Protein AF-A0A1N6Y3E8-F1 (afdb_monomer)

Foldseek 3Di:
DLVVCLVPVCVLVVDVVQPPDPVLVVQLVVLLVVLVVLPFDPVCSVVLSVVVSCLCSVLSNVVNVVVVVCVVVVHDPLRSQLVCLVVQCPDDCVVRVPSNVCSVVSNPDDSVVVSVVVVVVSSVVRNVSVVVD

Nearest PDB structures (foldseek):
  2hxo-assembly1_B  TM=9.004E-01  e=5.671E-08  Streptomyces coelicolor A3(2)
  2hxo-assembly1_A  TM=8.946E-01  e=8.905E-07  Streptomyces coelicolor A3(2)
  2opt-assembly1_A  TM=7.444E-01  e=3.056E-02  Streptomyces coelicolor
  5ojy-assembly1_A-2  TM=8.008E-01  e=7.018E-02  Streptomyces alboniger
  6rxb-assembly2_C  TM=7.288E-01  e=5.517E+00  Acinetobacter baumannii AYE

Structure (mmCIF, N/CA/C/O backbone):
data_AF-A0A1N6Y3E8-F1
#
_entry.id   AF-A0A1N6Y3E8-F1
#
loop_
_atom_site.group_PDB
_atom_site.id
_atom_site.type_symbol
_atom_site.label_atom_id
_atom_site.label_alt_id
_atom_site.label_comp_id
_atom_site.label_asym_id
_atom_site.label_entity_id
_atom_site.label_seq_id
_atom_site.pdbx_PDB_ins_code
_atom_site.Cartn_x
_atom_site.Cartn_y
_atom_site.Cartn_z
_atom_site.occupancy
_atom_site.B_iso_or_equiv
_atom_site.auth_seq_id
_atom_site.auth_comp_id
_atom_site.auth_asym_id
_atom_site.auth_atom_id
_atom_site.pdbx_PDB_model_num
ATOM 1 N N . MET A 1 1 ? -10.977 -1.858 -7.555 1.00 87.69 1 MET A N 1
ATOM 2 C CA . MET A 1 1 ? -10.161 -0.621 -7.538 1.00 87.69 1 MET A CA 1
ATOM 3 C C . MET A 1 1 ? -8.769 -0.889 -8.065 1.00 87.69 1 MET A C 1
ATOM 5 O O . MET A 1 1 ? -8.434 -0.261 -9.053 1.00 87.69 1 MET A O 1
ATOM 9 N N . PHE A 1 2 ? -8.033 -1.850 -7.497 1.00 90.75 2 PHE A N 1
ATOM 10 C CA . PHE A 1 2 ? -6.747 -2.313 -8.033 1.00 90.75 2 PHE A CA 1
ATOM 11 C C . PHE A 1 2 ? -6.806 -2.618 -9.541 1.00 90.75 2 PHE A C 1
ATOM 13 O O . PHE A 1 2 ? -6.242 -1.879 -10.336 1.00 90.75 2 PHE 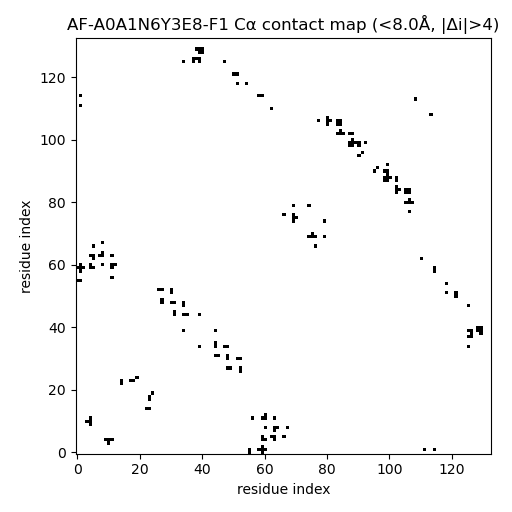A O 1
ATOM 20 N N . GLU A 1 3 ? -7.637 -3.584 -9.945 1.00 91.31 3 GLU A N 1
ATOM 21 C CA . GLU A 1 3 ? -7.842 -3.956 -11.360 1.00 91.31 3 GLU A CA 1
ATOM 22 C C . GLU A 1 3 ? -8.355 -2.787 -12.225 1.00 91.31 3 GLU A C 1
ATOM 24 O O . GLU A 1 3 ? -8.014 -2.659 -13.394 1.00 91.31 3 GLU A O 1
ATOM 29 N N . ALA A 1 4 ? -9.161 -1.890 -11.647 1.00 91.94 4 ALA A N 1
ATOM 30 C CA . ALA A 1 4 ? -9.698 -0.742 -12.375 1.00 91.94 4 ALA A CA 1
ATOM 31 C C . ALA A 1 4 ? -8.619 0.307 -12.684 1.00 91.94 4 ALA A C 1
ATOM 33 O O . ALA A 1 4 ? -8.658 0.901 -13.758 1.00 91.94 4 ALA A O 1
ATOM 34 N N . MET A 1 5 ? -7.685 0.539 -11.753 1.00 90.44 5 MET A N 1
ATOM 35 C CA . MET A 1 5 ? -6.539 1.426 -11.966 1.00 90.44 5 MET A CA 1
ATOM 36 C C . MET A 1 5 ? -5.490 0.787 -12.872 1.00 90.44 5 MET A C 1
ATOM 38 O O . MET A 1 5 ? -4.874 1.502 -13.649 1.00 90.44 5 MET A O 1
ATOM 42 N N . ASP A 1 6 ? -5.327 -0.533 -12.809 1.00 88.19 6 ASP A N 1
ATOM 43 C CA . ASP A 1 6 ? -4.453 -1.274 -13.719 1.00 88.19 6 ASP A CA 1
ATOM 44 C C . ASP A 1 6 ? -4.937 -1.156 -15.176 1.00 88.19 6 ASP A C 1
ATOM 46 O O . ASP A 1 6 ? -4.191 -0.746 -16.060 1.00 88.19 6 ASP A O 1
ATOM 50 N N . ALA A 1 7 ? -6.239 -1.368 -15.409 1.00 90.12 7 ALA A N 1
ATOM 51 C CA . ALA A 1 7 ? -6.856 -1.191 -16.725 1.00 90.12 7 ALA A CA 1
ATOM 52 C C . ALA A 1 7 ? -6.929 0.280 -17.186 1.00 90.12 7 ALA A C 1
ATOM 54 O O . ALA A 1 7 ? -6.991 0.555 -18.384 1.00 90.12 7 ALA A O 1
ATOM 55 N N . HIS A 1 8 ? -6.943 1.236 -16.251 1.00 91.00 8 HIS A N 1
ATOM 56 C CA . HIS A 1 8 ? -7.048 2.670 -16.540 1.00 91.00 8 HIS A CA 1
ATOM 57 C C . HIS A 1 8 ? -6.011 3.463 -15.730 1.00 91.00 8 HIS A C 1
ATOM 59 O O . HIS A 1 8 ? -6.374 4.109 -14.740 1.00 91.00 8 HIS A O 1
ATOM 65 N N . PRO A 1 9 ? -4.730 3.487 -16.147 1.00 84.62 9 PRO A N 1
ATOM 66 C CA . PRO A 1 9 ? -3.645 4.056 -15.338 1.00 84.62 9 PRO A CA 1
ATOM 67 C C . PRO A 1 9 ? -3.819 5.535 -14.963 1.00 84.62 9 PRO A C 1
ATOM 69 O O . PRO A 1 9 ? -3.325 6.001 -13.934 1.00 84.62 9 PRO A O 1
ATOM 72 N N . TRP A 1 10 ? -4.590 6.291 -15.751 1.00 87.62 10 TRP A N 1
ATOM 73 C CA . TRP A 1 10 ? -4.927 7.686 -15.460 1.00 87.62 10 TRP A CA 1
ATOM 74 C C . TRP A 1 10 ? -5.825 7.853 -14.222 1.00 87.62 10 TRP A C 1
ATOM 76 O O . TRP A 1 10 ? -5.826 8.935 -13.626 1.00 87.62 10 TRP A O 1
ATOM 86 N N . LEU A 1 11 ? -6.556 6.814 -13.803 1.00 88.69 11 LEU A N 1
ATOM 87 C CA . LEU A 1 11 ? -7.544 6.868 -12.723 1.00 88.69 11 LEU A CA 1
ATOM 88 C C . LEU A 1 11 ? -6.925 7.284 -11.382 1.00 88.69 11 LEU A C 1
ATOM 90 O O . LEU A 1 11 ? -7.499 8.120 -10.685 1.00 88.69 11 LEU A O 1
ATOM 94 N N . GLY A 1 12 ? -5.735 6.774 -11.045 1.00 83.00 12 GLY A N 1
ATOM 95 C CA . GLY A 1 12 ? -5.027 7.157 -9.817 1.00 83.00 12 GLY A CA 1
ATOM 96 C C . GLY A 1 12 ? -4.716 8.657 -9.784 1.00 83.00 12 GLY A C 1
ATOM 97 O O . GLY A 1 12 ? -5.084 9.361 -8.846 1.00 83.00 12 GLY A O 1
ATOM 98 N N . SER A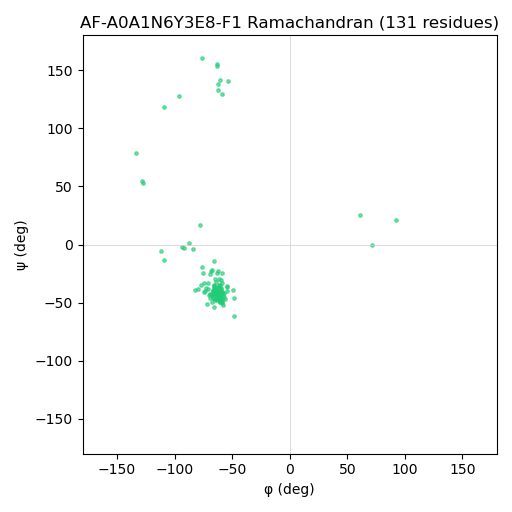 1 13 ? -4.132 9.180 -10.866 1.00 82.38 13 SER A N 1
ATOM 99 C CA . SER A 1 13 ? -3.830 10.613 -10.999 1.00 82.38 13 SER A CA 1
ATOM 100 C C . SER A 1 13 ? -5.082 11.501 -11.009 1.00 82.38 13 SER A C 1
ATOM 102 O O . SER A 1 13 ? -5.034 12.650 -10.567 1.00 82.38 13 SER A O 1
ATOM 104 N N . ALA A 1 14 ? -6.199 11.000 -11.542 1.00 85.94 14 ALA A N 1
ATOM 105 C CA . ALA A 1 14 ? -7.462 11.725 -11.587 1.00 85.94 14 ALA A CA 1
ATOM 106 C C . ALA A 1 14 ? -8.063 11.860 -10.182 1.00 85.94 14 ALA A C 1
ATOM 108 O O . ALA A 1 14 ? -8.478 12.951 -9.799 1.00 85.94 14 ALA A O 1
ATOM 109 N N . LEU A 1 15 ? -8.036 10.783 -9.390 1.00 85.94 15 LEU A N 1
ATOM 110 C CA . LEU A 1 15 ? -8.514 10.793 -8.007 1.00 85.94 15 LEU A CA 1
ATOM 111 C C . LEU A 1 15 ? -7.653 11.692 -7.109 1.00 85.94 15 LEU A C 1
ATOM 113 O O . LEU A 1 15 ? -8.201 12.492 -6.351 1.00 85.94 15 LEU A O 1
ATOM 117 N N . SER A 1 16 ? -6.322 11.641 -7.244 1.00 80.81 16 SER A N 1
ATOM 118 C CA . SER A 1 16 ? -5.408 12.491 -6.463 1.00 80.81 16 SER A CA 1
ATOM 119 C C . SER A 1 16 ? -5.551 13.985 -6.770 1.00 80.81 16 SER A C 1
ATOM 121 O O . SER A 1 16 ? -5.329 14.815 -5.893 1.00 80.81 16 SER A O 1
ATOM 123 N N . ARG A 1 17 ? -5.943 14.348 -7.999 1.00 82.81 17 ARG A N 1
ATOM 124 C CA . ARG A 1 17 ? -6.176 15.746 -8.412 1.00 82.81 17 ARG A CA 1
ATOM 125 C C . ARG A 1 17 ? -7.569 16.274 -8.058 1.00 82.81 17 ARG A C 1
ATOM 127 O O . ARG A 1 17 ? -7.840 17.449 -8.286 1.00 82.81 17 ARG A O 1
ATOM 134 N N . ALA A 1 18 ? -8.437 15.436 -7.497 1.00 81.06 18 ALA A N 1
ATOM 135 C CA . ALA A 1 18 ? -9.808 15.785 -7.139 1.00 81.06 18 ALA A CA 1
ATOM 136 C C . ALA A 1 18 ? -10.131 15.415 -5.672 1.00 81.06 18 ALA A C 1
ATOM 138 O O . ALA A 1 18 ? -11.098 14.687 -5.414 1.00 81.06 18 ALA A O 1
ATOM 139 N N . PRO A 1 19 ? -9.340 15.886 -4.683 1.00 74.06 19 PRO A N 1
ATOM 140 C CA . PRO A 1 19 ? -9.584 15.566 -3.280 1.00 74.06 19 PRO A CA 1
ATOM 141 C C . PRO A 1 19 ? -10.947 16.109 -2.830 1.00 74.06 19 PRO A C 1
ATOM 143 O O . PRO A 1 19 ? -11.345 17.214 -3.193 1.00 74.06 19 PRO A O 1
ATOM 146 N N . GLY A 1 20 ? -11.687 15.308 -2.060 1.00 74.19 20 GLY A N 1
ATOM 147 C CA . GLY A 1 20 ? -13.012 15.682 -1.547 1.00 74.19 20 GLY A CA 1
ATOM 148 C C . GLY A 1 20 ? -14.132 15.733 -2.595 1.00 74.19 20 GLY A C 1
ATOM 149 O O . GLY A 1 20 ? -15.278 15.996 -2.242 1.00 74.19 20 GLY A O 1
ATOM 150 N N . GLN A 1 21 ? -13.841 15.447 -3.867 1.00 88.25 21 GLN A N 1
ATOM 151 C CA . GLN A 1 21 ? -14.864 15.368 -4.907 1.00 88.25 21 GLN A CA 1
ATOM 152 C C . GLN A 1 21 ? -15.657 14.060 -4.820 1.00 88.25 21 GLN A C 1
ATOM 154 O O . GLN A 1 21 ? -15.206 13.059 -4.254 1.00 88.25 21 GLN A O 1
ATOM 159 N N . LEU A 1 22 ? -16.847 14.060 -5.430 1.00 89.94 22 LEU A N 1
ATOM 160 C CA . LEU A 1 22 ? -17.813 12.960 -5.343 1.00 89.94 22 LEU A CA 1
ATOM 161 C C . LEU A 1 22 ? -17.241 11.557 -5.616 1.00 89.94 22 LEU A C 1
ATOM 163 O O . LEU A 1 22 ? -17.653 10.640 -4.906 1.00 89.94 22 LEU A O 1
ATOM 167 N N . PRO A 1 23 ? -16.321 11.325 -6.576 1.00 88.50 23 PRO A N 1
ATOM 168 C CA . PRO A 1 23 ? -15.735 9.997 -6.766 1.00 88.50 23 PRO A CA 1
ATOM 169 C C . PRO A 1 23 ? -15.011 9.484 -5.514 1.00 88.50 23 PRO A C 1
ATOM 171 O O . PRO A 1 23 ? -15.294 8.382 -5.046 1.00 88.50 23 PRO A O 1
ATOM 174 N N . THR A 1 24 ? -14.144 10.305 -4.922 1.00 88.19 24 THR A N 1
ATOM 175 C CA . THR A 1 24 ? -13.389 9.961 -3.709 1.00 88.19 24 THR A CA 1
ATOM 176 C C . THR A 1 24 ? -14.317 9.818 -2.504 1.00 88.19 24 THR A C 1
ATOM 178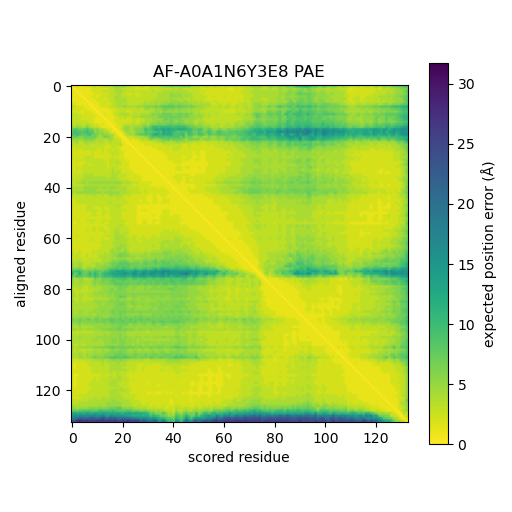 O O . THR A 1 24 ? -14.187 8.861 -1.743 1.00 88.19 24 THR A O 1
ATOM 181 N N . VAL A 1 25 ? -15.317 10.697 -2.374 1.00 91.19 25 VAL A N 1
ATOM 182 C CA . VAL A 1 25 ? -16.332 10.612 -1.308 1.00 91.19 25 VAL A CA 1
ATOM 183 C C . VAL A 1 25 ? -17.150 9.322 -1.413 1.00 91.19 25 VAL A C 1
ATOM 185 O O . VAL A 1 25 ? -17.398 8.671 -0.405 1.00 91.19 25 VAL A O 1
ATOM 188 N N . ARG A 1 26 ? -17.526 8.886 -2.622 1.00 93.12 26 ARG A N 1
ATOM 189 C CA . ARG A 1 26 ? -18.257 7.622 -2.831 1.00 93.12 26 ARG A CA 1
ATOM 190 C C . ARG A 1 26 ? -17.427 6.393 -2.464 1.00 93.12 26 ARG A C 1
ATOM 192 O O . ARG A 1 26 ? -17.991 5.411 -1.983 1.00 93.12 26 ARG A O 1
ATOM 199 N N . ILE A 1 27 ? -16.115 6.427 -2.702 1.00 92.81 27 ILE A N 1
ATOM 200 C CA . ILE A 1 27 ? -15.208 5.355 -2.271 1.00 92.81 27 ILE A CA 1
ATOM 201 C C . ILE A 1 27 ? -15.124 5.349 -0.743 1.00 92.81 27 ILE A C 1
ATOM 203 O O . ILE A 1 27 ? -15.334 4.301 -0.136 1.00 92.81 27 ILE A O 1
ATOM 207 N N . LEU A 1 28 ? -14.893 6.514 -0.129 1.00 94.38 28 LEU A N 1
ATOM 208 C CA . LEU A 1 28 ? -14.832 6.665 1.324 1.00 94.38 28 LEU A CA 1
ATOM 209 C C . LEU A 1 28 ? -16.114 6.168 2.006 1.00 94.38 28 LEU A C 1
ATOM 211 O O . LEU A 1 28 ? -16.025 5.386 2.943 1.00 94.38 28 LEU A O 1
ATOM 215 N N . GLU A 1 29 ? -17.290 6.550 1.505 1.00 96.12 29 GLU A N 1
ATOM 216 C CA . GLU A 1 29 ? -18.592 6.114 2.029 1.00 96.12 29 GLU A CA 1
ATOM 217 C C . GLU A 1 29 ? -18.728 4.585 2.017 1.00 96.12 29 GLU A C 1
ATOM 219 O O . GLU A 1 29 ? -19.136 3.974 3.003 1.00 96.12 29 GLU A O 1
ATOM 224 N N . ARG A 1 30 ? -18.346 3.934 0.909 1.00 96.50 30 ARG A N 1
ATOM 225 C CA . ARG A 1 30 ? -18.395 2.468 0.817 1.00 96.50 30 ARG A CA 1
ATOM 226 C C . ARG A 1 30 ? -17.447 1.802 1.808 1.00 96.50 30 ARG A C 1
ATOM 228 O O . ARG A 1 30 ? -17.841 0.813 2.417 1.00 96.50 30 ARG A O 1
ATOM 235 N N . LEU A 1 31 ? -16.234 2.332 1.970 1.00 96.44 31 LEU A N 1
ATOM 236 C CA . LEU A 1 31 ? -15.264 1.823 2.942 1.00 96.44 31 LEU A CA 1
ATOM 237 C C . LEU A 1 31 ? -15.760 2.030 4.378 1.00 96.44 31 LEU A C 1
ATOM 239 O O . LEU A 1 31 ? -15.740 1.091 5.166 1.00 96.44 31 LEU A O 1
ATOM 243 N N . GLY A 1 32 ? -16.273 3.220 4.694 1.00 97.12 32 GLY A N 1
ATOM 244 C CA . GLY A 1 32 ? -16.819 3.564 6.006 1.00 97.12 32 GLY A CA 1
ATOM 245 C C . GLY A 1 32 ? -17.941 2.625 6.439 1.00 97.12 32 GLY A C 1
ATOM 246 O O . GLY A 1 32 ? -17.923 2.140 7.564 1.00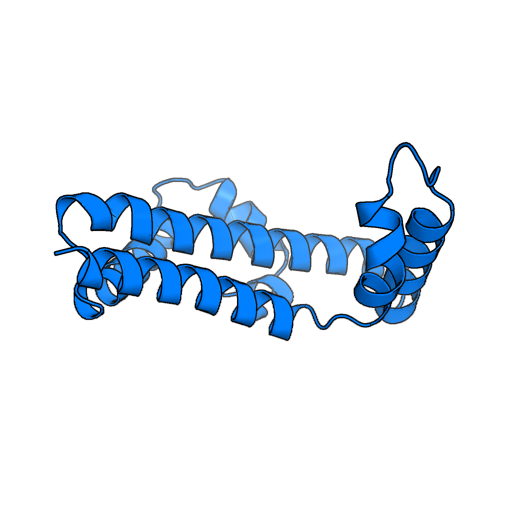 97.12 32 GLY A O 1
ATOM 247 N N . ARG A 1 33 ? -18.851 2.260 5.527 1.00 97.56 33 ARG A N 1
ATOM 248 C CA . ARG A 1 33 ? -19.898 1.261 5.812 1.00 97.56 33 ARG A CA 1
ATO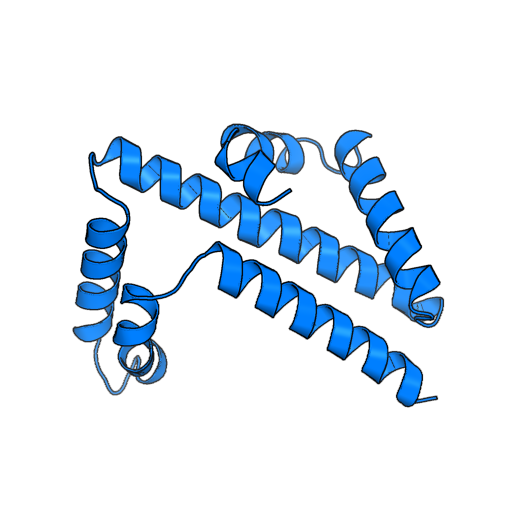M 249 C C . ARG A 1 33 ? -19.345 -0.120 6.157 1.00 97.56 33 ARG A C 1
ATOM 251 O O . ARG A 1 33 ? -19.941 -0.812 6.971 1.00 97.56 33 ARG A O 1
ATOM 258 N N . GLN A 1 34 ? -18.232 -0.535 5.550 1.00 96.88 34 GLN A N 1
ATOM 259 C CA . GLN A 1 34 ? -17.594 -1.808 5.906 1.00 96.88 34 GLN A CA 1
ATOM 260 C C . GLN A 1 34 ? -16.893 -1.719 7.262 1.00 96.88 34 GLN A C 1
ATOM 262 O O . GLN A 1 34 ? -16.991 -2.642 8.060 1.00 96.88 34 GLN A O 1
ATOM 267 N N . VAL A 1 35 ? -16.229 -0.598 7.548 1.00 97.00 35 VAL A N 1
ATOM 268 C CA . VAL A 1 35 ? -15.618 -0.329 8.860 1.00 97.00 35 VAL A CA 1
ATOM 269 C C . VAL A 1 35 ? -16.673 -0.353 9.973 1.00 97.00 35 VAL A C 1
ATOM 271 O O . VAL A 1 35 ? -16.440 -0.941 11.029 1.00 97.00 35 VAL A O 1
ATOM 274 N N . ASP A 1 36 ? -17.842 0.238 9.721 1.00 95.44 36 ASP A N 1
ATOM 275 C CA . ASP A 1 36 ? -18.987 0.212 10.632 1.00 95.44 36 ASP A CA 1
ATOM 276 C C . ASP A 1 36 ? -19.539 -1.211 10.808 1.00 95.44 36 ASP A C 1
ATOM 278 O O . ASP A 1 36 ? -19.657 -1.690 11.933 1.00 95.44 36 ASP A O 1
ATOM 282 N N . ALA A 1 37 ? -19.757 -1.940 9.706 1.00 95.25 37 ALA A N 1
ATOM 283 C CA . ALA A 1 37 ? -20.221 -3.330 9.730 1.00 95.25 37 ALA A CA 1
ATOM 284 C C . ALA A 1 37 ? -19.249 -4.289 10.434 1.00 95.25 37 ALA A C 1
ATOM 286 O O . ALA A 1 37 ? -19.677 -5.280 11.023 1.00 95.25 37 ALA A O 1
ATOM 287 N N . LEU A 1 38 ? -17.946 -3.995 10.398 1.00 94.25 38 LEU A N 1
ATOM 288 C CA . LEU A 1 38 ? -16.951 -4.741 11.158 1.00 94.25 38 LEU A CA 1
ATOM 289 C C . LEU A 1 38 ? -17.107 -4.510 12.665 1.00 94.25 38 LEU A C 1
ATOM 291 O O . LEU A 1 38 ? -16.689 -5.373 13.422 1.00 94.25 38 LEU A O 1
ATOM 295 N N . GLY A 1 39 ? -17.715 -3.409 13.117 1.00 94.56 39 GLY A N 1
ATOM 296 C CA . GLY A 1 39 ? -17.925 -3.099 14.535 1.00 94.56 39 GLY A CA 1
ATOM 297 C C . GLY A 1 39 ? -16.812 -2.254 15.160 1.00 94.56 39 GLY A C 1
ATOM 298 O O . GLY A 1 39 ? -16.639 -2.264 16.384 1.00 94.56 39 GLY A O 1
ATOM 299 N N . VAL A 1 40 ? -16.029 -1.542 14.342 1.00 96.00 40 VAL A N 1
ATOM 300 C CA . VAL A 1 40 ? -14.974 -0.630 14.813 1.00 96.00 40 VAL A CA 1
ATOM 301 C C . VAL A 1 40 ? -15.590 0.506 15.652 1.00 96.00 40 VAL A C 1
ATOM 303 O O . VAL A 1 40 ? -16.569 1.110 15.207 1.00 96.00 40 VAL A O 1
ATOM 306 N N . PRO A 1 41 ? -15.035 0.831 16.842 1.00 94.56 41 PRO A N 1
ATOM 307 C CA . PRO A 1 41 ? -15.523 1.926 17.685 1.00 94.56 41 PRO A CA 1
ATOM 308 C C . PRO A 1 41 ? -15.622 3.266 16.945 1.00 94.56 41 PRO A C 1
ATOM 310 O O . PRO A 1 41 ? -14.737 3.603 16.157 1.00 94.56 41 PRO A O 1
ATOM 313 N N . GLN A 1 42 ? -16.677 4.040 17.220 1.00 94.50 42 GLN A N 1
ATOM 314 C CA . GLN A 1 42 ? -17.003 5.281 16.502 1.00 94.50 42 GLN A CA 1
ATOM 315 C C . GLN A 1 42 ? -15.843 6.291 16.479 1.00 94.50 42 GLN A C 1
ATOM 317 O O . GLN A 1 42 ? -15.560 6.887 15.442 1.00 94.50 42 GLN A O 1
ATOM 322 N N . ASP A 1 43 ? -15.117 6.435 17.590 1.00 95.06 43 ASP A N 1
ATOM 323 C CA . ASP A 1 43 ? -13.943 7.310 17.722 1.00 95.06 43 ASP A CA 1
ATOM 324 C C . ASP A 1 43 ? -12.746 6.864 16.857 1.00 95.06 43 ASP A C 1
ATOM 326 O O . 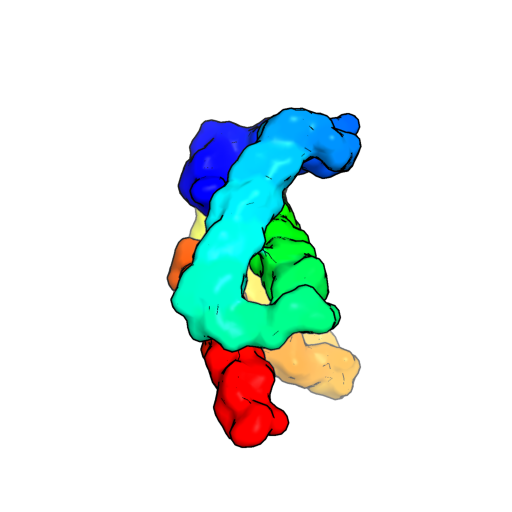ASP A 1 43 ? -11.810 7.633 16.634 1.00 95.06 43 ASP A O 1
ATOM 330 N N . ARG A 1 44 ? -12.772 5.631 16.334 1.00 95.69 44 ARG A N 1
ATOM 331 C CA . ARG A 1 44 ? -11.727 5.034 15.485 1.00 95.69 44 ARG A CA 1
ATOM 332 C C . ARG A 1 44 ? -12.139 4.862 14.025 1.00 95.69 44 ARG A C 1
ATOM 334 O O . ARG A 1 44 ? -11.259 4.655 13.187 1.00 95.69 44 ARG A O 1
ATOM 341 N N . GLN A 1 45 ? -13.425 4.985 13.695 1.00 95.88 45 GLN A N 1
ATOM 342 C CA . GLN A 1 45 ? -13.939 4.730 12.343 1.00 95.88 45 GLN A CA 1
ATOM 343 C C . GLN A 1 45 ? -13.287 5.620 11.279 1.00 95.88 45 GLN A C 1
ATOM 345 O O . GLN A 1 45 ? -12.913 5.127 10.217 1.00 95.88 45 GLN A O 1
ATOM 350 N N . TRP A 1 46 ? -13.080 6.909 11.576 1.00 95.38 46 TRP A N 1
ATOM 351 C CA . TRP A 1 46 ? -12.414 7.838 10.655 1.00 95.38 46 TRP A CA 1
ATOM 352 C C . TRP A 1 46 ? -11.002 7.373 10.286 1.00 95.38 46 TRP A C 1
ATOM 354 O O . TRP A 1 46 ? -10.655 7.266 9.111 1.00 95.38 46 TRP A O 1
ATOM 364 N N . MET A 1 47 ? -10.195 7.048 11.298 1.00 96.19 47 MET A N 1
ATOM 365 C CA . MET A 1 47 ? -8.827 6.572 11.107 1.00 96.19 47 MET A CA 1
ATOM 366 C C . MET A 1 47 ? -8.803 5.264 10.305 1.00 96.19 47 MET A C 1
ATOM 368 O O . MET A 1 47 ? -8.034 5.154 9.352 1.00 96.19 47 MET A O 1
ATOM 372 N N . ALA A 1 48 ? -9.688 4.319 10.629 1.00 96.69 48 ALA A N 1
ATOM 373 C CA . ALA A 1 48 ? -9.789 3.038 9.938 1.00 96.69 48 ALA A CA 1
ATOM 374 C C . ALA A 1 48 ? -10.191 3.201 8.458 1.00 96.69 48 ALA A C 1
ATOM 376 O O . ALA A 1 48 ? -9.549 2.635 7.569 1.00 96.69 48 ALA A O 1
ATOM 377 N N . ALA A 1 49 ? -11.205 4.021 8.172 1.00 97.06 49 ALA A N 1
ATOM 378 C CA . ALA A 1 49 ? -11.650 4.287 6.806 1.00 97.06 49 ALA A CA 1
ATOM 379 C C . ALA A 1 49 ? -10.566 4.995 5.976 1.00 97.06 49 ALA A C 1
ATOM 381 O O . ALA A 1 49 ? -10.318 4.611 4.831 1.00 97.06 49 ALA A O 1
ATOM 382 N N . CYS A 1 50 ? -9.869 5.979 6.557 1.00 95.06 50 CYS A N 1
ATOM 383 C CA . CYS A 1 50 ? -8.756 6.655 5.890 1.00 95.06 50 CYS A CA 1
ATOM 384 C C . CYS A 1 50 ? -7.566 5.722 5.642 1.00 95.06 50 CYS A C 1
ATOM 386 O O . CYS A 1 50 ? -6.951 5.811 4.581 1.00 95.06 50 CYS A O 1
ATOM 388 N N . ALA A 1 51 ? -7.252 4.812 6.570 1.00 96.81 51 ALA A N 1
ATOM 389 C CA . ALA A 1 51 ? -6.198 3.819 6.373 1.00 96.81 51 ALA A CA 1
ATOM 390 C C . ALA A 1 51 ? -6.485 2.935 5.148 1.00 96.81 51 ALA A C 1
ATOM 392 O O . ALA A 1 51 ? -5.625 2.802 4.277 1.00 96.81 51 ALA A O 1
ATOM 393 N N . LEU A 1 52 ? -7.712 2.411 5.027 1.00 96.19 52 LEU A N 1
ATOM 394 C CA . LEU A 1 52 ? -8.130 1.635 3.853 1.00 96.19 52 LEU A CA 1
ATOM 395 C C . LEU A 1 52 ? -8.099 2.459 2.567 1.00 96.19 52 LEU A C 1
ATOM 397 O O . LEU A 1 52 ? -7.593 1.983 1.552 1.00 96.19 52 LEU A O 1
ATOM 401 N N . LEU A 1 53 ? -8.633 3.685 2.594 1.00 94.31 53 LEU A N 1
ATOM 402 C CA . LEU A 1 53 ? -8.668 4.548 1.415 1.00 94.31 53 LEU A CA 1
ATOM 403 C C . LEU A 1 53 ? -7.253 4.845 0.913 1.00 94.31 53 LEU A C 1
ATOM 405 O O . LEU A 1 53 ? -6.972 4.673 -0.271 1.00 94.31 53 LEU A O 1
ATOM 409 N N . ASN A 1 54 ? -6.357 5.253 1.811 1.00 93.00 54 ASN A N 1
ATOM 410 C CA . ASN A 1 54 ? -4.986 5.606 1.464 1.00 93.00 54 ASN A CA 1
ATOM 411 C C . ASN A 1 54 ? -4.190 4.391 0.987 1.00 93.00 54 ASN A C 1
ATOM 413 O O . ASN A 1 54 ? -3.456 4.504 0.008 1.00 93.00 54 ASN A O 1
ATOM 417 N N . TYR A 1 55 ? -4.371 3.227 1.619 1.00 95.69 55 TYR A N 1
ATOM 418 C CA . TYR A 1 55 ? -3.765 1.982 1.151 1.00 95.69 55 TYR A CA 1
ATOM 419 C C . TYR A 1 55 ? -4.241 1.635 -0.265 1.00 95.69 55 TYR A C 1
ATOM 421 O O . TYR A 1 55 ? -3.432 1.398 -1.161 1.00 95.69 55 TYR A O 1
ATOM 429 N N . LEU A 1 56 ? -5.556 1.685 -0.494 1.00 93.19 56 LEU A N 1
ATOM 430 C CA . LEU A 1 56 ? -6.159 1.373 -1.783 1.00 93.19 56 LEU A CA 1
ATOM 431 C C . LEU A 1 56 ? -5.658 2.307 -2.885 1.00 93.19 56 LEU A C 1
ATOM 433 O O . LEU A 1 56 ? -5.258 1.820 -3.942 1.00 93.19 56 LEU A O 1
ATOM 437 N N . LEU A 1 57 ? -5.669 3.623 -2.654 1.00 90.31 57 LEU A N 1
ATOM 438 C CA . LEU A 1 57 ? -5.208 4.612 -3.631 1.00 90.31 57 LEU A CA 1
ATOM 439 C C . LEU A 1 57 ? -3.695 4.522 -3.861 1.00 90.31 57 LEU A C 1
ATOM 441 O O . LEU A 1 57 ? -3.255 4.568 -5.007 1.00 90.31 57 LEU A O 1
ATOM 445 N N . GLY A 1 58 ? -2.913 4.364 -2.792 1.00 91.00 58 GLY A N 1
ATOM 446 C CA . GLY A 1 58 ? -1.456 4.308 -2.851 1.00 91.00 58 GLY A CA 1
ATOM 447 C C . GLY A 1 58 ? -0.946 3.073 -3.587 1.00 91.00 58 GLY A C 1
ATOM 448 O O . GLY A 1 58 ? -0.204 3.205 -4.556 1.00 91.00 58 GLY A O 1
ATOM 449 N N . VAL A 1 59 ? -1.380 1.876 -3.178 1.00 93.75 59 VAL A N 1
ATOM 450 C CA . VAL A 1 59 ? -0.899 0.620 -3.777 1.00 93.75 59 VAL A CA 1
ATOM 451 C C . VAL A 1 59 ? -1.411 0.457 -5.205 1.00 93.75 59 VAL A C 1
ATOM 453 O O . VAL A 1 59 ? -0.623 0.178 -6.105 1.00 93.75 59 VAL A O 1
ATOM 456 N N . SER A 1 60 ? -2.703 0.709 -5.447 1.00 91.94 60 SER A N 1
ATOM 457 C CA . SER A 1 60 ? -3.262 0.609 -6.805 1.00 91.94 60 SER A CA 1
ATOM 458 C C . SER A 1 60 ? -2.637 1.643 -7.752 1.00 91.94 60 SER A C 1
ATOM 460 O O . SER A 1 60 ? -2.364 1.332 -8.909 1.00 91.94 60 SER A O 1
ATOM 462 N N . GLY A 1 61 ? -2.380 2.862 -7.263 1.00 90.50 61 GLY A N 1
ATOM 463 C CA . GLY A 1 61 ? -1.740 3.922 -8.039 1.00 90.50 61 GLY A CA 1
ATOM 464 C C . GLY A 1 61 ? -0.278 3.618 -8.367 1.00 90.50 61 GLY A C 1
ATOM 465 O O . GLY A 1 61 ? 0.132 3.782 -9.514 1.00 90.50 61 GLY A O 1
ATOM 466 N N . GLN A 1 62 ? 0.496 3.131 -7.391 1.00 89.00 62 GLN A N 1
ATOM 467 C CA . GLN A 1 62 ? 1.889 2.735 -7.608 1.00 89.00 62 GLN A CA 1
ATOM 468 C C . GLN A 1 62 ? 1.996 1.553 -8.579 1.00 89.00 62 GLN A C 1
ATOM 470 O O . GLN A 1 62 ? 2.855 1.577 -9.460 1.00 89.00 62 GLN A O 1
ATOM 475 N N . ASN A 1 63 ? 1.118 0.550 -8.455 1.00 89.75 63 ASN A N 1
ATOM 476 C CA . ASN A 1 63 ? 1.066 -0.584 -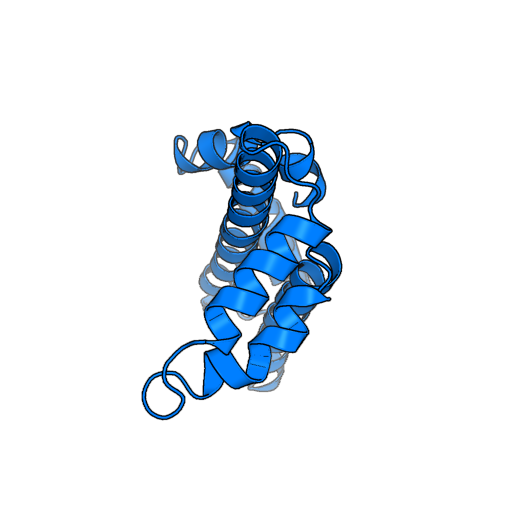9.378 1.00 89.75 63 ASN A CA 1
ATOM 477 C C . ASN A 1 63 ? 0.828 -0.113 -10.820 1.00 89.75 63 ASN A C 1
ATOM 479 O O . ASN A 1 63 ? 1.619 -0.419 -11.710 1.00 89.75 63 ASN A O 1
ATOM 483 N N . ALA A 1 64 ? -0.205 0.708 -11.033 1.00 89.25 64 ALA A N 1
ATOM 484 C CA . ALA A 1 64 ? -0.521 1.234 -12.358 1.00 89.25 64 ALA A CA 1
ATOM 485 C C . ALA A 1 64 ? 0.626 2.083 -12.940 1.00 89.25 64 ALA A C 1
ATOM 487 O O . ALA A 1 64 ? 0.942 1.973 -14.123 1.00 89.25 64 ALA A O 1
ATOM 488 N N . ALA A 1 65 ? 1.297 2.896 -12.115 1.00 87.75 65 ALA A N 1
ATOM 489 C CA . ALA A 1 65 ? 2.460 3.671 -12.547 1.00 87.75 65 ALA A CA 1
ATOM 490 C C . ALA A 1 65 ? 3.645 2.773 -12.946 1.00 87.75 65 ALA A C 1
ATOM 492 O O . ALA A 1 65 ? 4.278 3.011 -13.973 1.00 87.75 65 ALA A O 1
ATOM 493 N N . ASN A 1 66 ? 3.929 1.720 -12.173 1.00 86.50 66 ASN A N 1
ATOM 494 C CA . ASN A 1 66 ? 4.980 0.756 -12.500 1.00 86.50 66 ASN A CA 1
ATOM 495 C C . ASN A 1 66 ? 4.679 0.016 -13.812 1.00 86.50 66 ASN A C 1
ATOM 497 O O . ASN A 1 66 ? 5.587 -0.162 -14.623 1.00 86.50 66 ASN A O 1
ATOM 501 N N . ALA A 1 67 ? 3.419 -0.367 -14.042 1.00 85.06 67 ALA A N 1
ATOM 502 C CA . ALA A 1 67 ? 2.984 -1.004 -15.283 1.00 85.06 67 ALA A CA 1
ATOM 503 C C . ALA A 1 67 ? 3.198 -0.087 -16.500 1.00 85.06 67 ALA A C 1
ATOM 505 O O . ALA A 1 67 ? 3.747 -0.527 -17.511 1.00 85.06 67 ALA A O 1
ATOM 506 N N . VAL A 1 68 ? 2.857 1.203 -16.381 1.00 86.69 68 VAL A N 1
ATOM 507 C CA . VAL A 1 68 ? 3.131 2.208 -17.425 1.00 86.69 68 VAL A CA 1
ATOM 508 C C . VAL A 1 68 ? 4.632 2.341 -17.685 1.00 86.69 68 VAL A C 1
ATOM 510 O O . VAL A 1 68 ? 5.054 2.253 -18.833 1.00 86.69 68 VAL A O 1
ATOM 513 N N . ILE A 1 69 ? 5.456 2.472 -16.639 1.00 85.88 69 ILE A N 1
ATOM 514 C CA . ILE A 1 69 ? 6.919 2.590 -16.777 1.00 85.88 69 ILE A CA 1
ATOM 515 C C . ILE A 1 69 ? 7.527 1.346 -17.442 1.00 85.88 69 ILE A C 1
ATOM 517 O O . ILE A 1 69 ? 8.447 1.466 -18.252 1.00 85.88 69 ILE A O 1
ATOM 521 N N . ALA A 1 70 ? 7.053 0.147 -17.090 1.00 84.56 70 ALA A N 1
ATOM 522 C CA . ALA A 1 70 ? 7.508 -1.094 -17.709 1.00 84.56 70 ALA A CA 1
ATOM 523 C C . ALA A 1 70 ? 7.152 -1.119 -19.203 1.00 84.56 70 ALA A C 1
ATOM 525 O O . ALA A 1 70 ? 8.025 -1.378 -20.034 1.00 84.56 70 ALA A O 1
ATOM 526 N N . HIS A 1 71 ? 5.914 -0.751 -19.544 1.00 83.88 71 HIS A N 1
ATOM 527 C CA . HIS A 1 71 ? 5.445 -0.669 -20.924 1.00 83.88 71 HIS A CA 1
ATOM 528 C C . HIS A 1 71 ? 6.226 0.360 -21.758 1.00 83.88 71 HIS A C 1
ATOM 530 O O . HIS A 1 71 ? 6.689 0.033 -22.847 1.00 83.88 71 HIS A O 1
ATOM 536 N N . GLU A 1 72 ? 6.448 1.572 -21.239 1.00 86.38 72 GLU A N 1
ATOM 537 C CA . GLU A 1 72 ? 7.230 2.629 -21.908 1.00 86.38 72 GLU A CA 1
ATOM 538 C C . GLU A 1 72 ? 8.675 2.204 -22.199 1.00 86.38 72 GLU A C 1
ATOM 540 O O . GLU A 1 72 ? 9.275 2.634 -23.183 1.00 86.38 72 GLU A O 1
ATOM 545 N N . LYS A 1 73 ? 9.239 1.335 -21.355 1.00 83.00 73 LYS A N 1
ATOM 546 C CA . LYS A 1 73 ? 10.577 0.763 -21.541 1.00 83.00 73 LYS A CA 1
ATOM 547 C C . LYS A 1 73 ? 10.580 -0.508 -22.395 1.00 83.00 73 LYS A C 1
ATOM 549 O O . LYS A 1 73 ? 11.643 -1.099 -22.572 1.00 83.00 73 LYS A O 1
ATOM 554 N N . GLY A 1 74 ? 9.421 -0.941 -22.898 1.00 82.81 74 GLY A N 1
ATOM 555 C CA . GLY A 1 74 ? 9.265 -2.189 -23.646 1.00 82.81 74 GLY A CA 1
ATOM 556 C C . GLY A 1 74 ? 9.629 -3.432 -22.830 1.00 82.81 74 GLY A C 1
ATOM 557 O O . GLY A 1 74 ? 10.057 -4.433 -23.400 1.00 82.81 74 GLY A O 1
ATOM 558 N N . LEU A 1 75 ? 9.534 -3.356 -21.499 1.00 81.75 75 LEU A N 1
ATOM 559 C CA . LEU A 1 75 ? 9.902 -4.446 -20.606 1.00 81.75 75 LEU A CA 1
ATOM 560 C C . LEU A 1 75 ? 8.673 -5.261 -20.227 1.00 81.75 75 LEU A C 1
ATOM 562 O O . LEU A 1 75 ? 7.712 -4.741 -19.661 1.00 81.75 75 LEU A O 1
ATOM 566 N N . GLU A 1 76 ? 8.767 -6.571 -20.426 1.00 85.56 76 GLU A N 1
ATOM 567 C CA . GLU A 1 76 ? 7.870 -7.519 -19.777 1.00 85.56 76 GLU A CA 1
ATOM 568 C C . GLU A 1 76 ? 8.020 -7.420 -18.252 1.00 85.56 76 GLU A C 1
ATOM 570 O O . GLU A 1 76 ? 9.135 -7.291 -17.728 1.00 85.56 76 GLU A O 1
ATOM 575 N N . ARG A 1 77 ? 6.904 -7.526 -17.519 1.00 85.56 77 ARG A N 1
ATOM 576 C CA . ARG A 1 77 ? 6.863 -7.379 -16.049 1.00 85.56 77 ARG A CA 1
ATOM 577 C C . ARG A 1 77 ? 7.948 -8.200 -15.346 1.00 85.56 77 ARG A C 1
ATOM 579 O O . ARG A 1 77 ? 8.646 -7.686 -14.474 1.00 85.56 77 ARG A O 1
ATOM 586 N N . ALA A 1 78 ? 8.118 -9.462 -15.741 1.00 87.25 78 ALA A N 1
ATOM 587 C CA . ALA A 1 78 ? 9.103 -10.358 -15.136 1.00 87.25 78 ALA A CA 1
ATOM 588 C C . ALA A 1 78 ? 10.543 -9.826 -15.275 1.00 87.25 78 ALA A C 1
ATOM 590 O O . ALA A 1 78 ? 11.331 -9.914 -14.336 1.00 87.25 78 ALA A O 1
ATOM 591 N N . HIS A 1 79 ? 10.873 -9.216 -16.416 1.00 88.88 79 HIS A N 1
ATOM 592 C CA . HIS A 1 79 ? 12.187 -8.624 -16.653 1.00 88.88 79 HIS A CA 1
ATOM 593 C C . HIS A 1 79 ? 12.393 -7.328 -15.856 1.00 88.88 79 HIS A C 1
ATOM 595 O O . HIS A 1 79 ? 13.482 -7.085 -15.328 1.00 88.88 79 HIS A O 1
ATOM 601 N N . PHE A 1 80 ? 11.346 -6.508 -15.715 1.00 88.38 80 PHE A N 1
ATOM 602 C CA . PHE A 1 80 ? 11.388 -5.318 -14.864 1.00 88.38 80 PHE A CA 1
ATOM 603 C C . PHE A 1 80 ? 11.668 -5.684 -13.397 1.00 88.38 80 PHE A C 1
ATOM 605 O O . PHE A 1 80 ? 12.569 -5.113 -12.775 1.00 88.38 80 PHE A O 1
ATOM 612 N N . LEU A 1 81 ? 10.963 -6.688 -12.864 1.00 91.56 81 LEU A N 1
ATOM 613 C CA . LEU A 1 81 ? 11.167 -7.166 -11.494 1.00 91.56 81 LEU A CA 1
ATOM 614 C C . LEU A 1 81 ? 12.531 -7.827 -11.291 1.00 91.56 81 LEU A C 1
ATOM 616 O O . LEU A 1 81 ? 13.170 -7.585 -10.266 1.00 91.56 81 LEU A O 1
ATOM 620 N N . ASP A 1 82 ? 13.016 -8.609 -12.259 1.00 92.75 82 ASP A N 1
ATOM 621 C CA . ASP A 1 82 ? 14.361 -9.188 -12.187 1.00 92.75 82 ASP A CA 1
ATOM 622 C C . ASP A 1 82 ? 15.449 -8.106 -12.174 1.00 92.75 82 ASP A C 1
ATOM 624 O O . ASP A 1 82 ? 16.382 -8.169 -11.371 1.00 92.75 82 ASP A O 1
ATOM 628 N N . THR A 1 83 ? 15.285 -7.053 -12.980 1.00 91.81 83 THR A N 1
ATOM 629 C CA . THR A 1 83 ? 16.206 -5.909 -13.005 1.00 91.81 83 THR A CA 1
ATOM 630 C C . THR A 1 83 ? 16.267 -5.211 -11.643 1.00 91.81 83 THR A C 1
ATOM 632 O O . THR A 1 83 ? 17.360 -4.950 -11.125 1.00 91.81 83 THR A O 1
ATOM 635 N N . LEU A 1 84 ? 15.109 -4.942 -11.030 1.00 92.12 84 LEU A N 1
ATOM 636 C CA . LEU A 1 84 ? 15.018 -4.336 -9.699 1.00 92.12 84 LEU A CA 1
ATOM 637 C C . LEU A 1 84 ? 15.612 -5.239 -8.611 1.00 92.12 84 LEU A C 1
ATOM 639 O O . LEU A 1 84 ? 16.433 -4.787 -7.809 1.00 92.12 84 LEU A O 1
ATOM 643 N N . ALA A 1 85 ? 15.267 -6.527 -8.616 1.00 95.62 85 ALA A N 1
ATOM 644 C CA . ALA A 1 85 ? 15.812 -7.517 -7.692 1.00 95.62 85 ALA A CA 1
ATOM 645 C C . ALA A 1 85 ? 17.338 -7.638 -7.822 1.00 95.62 85 ALA A C 1
ATOM 647 O O . ALA A 1 85 ? 18.056 -7.713 -6.819 1.00 95.62 85 ALA A O 1
ATOM 648 N N . GLY A 1 86 ? 17.859 -7.610 -9.049 1.00 96.44 86 GLY A N 1
ATOM 649 C CA . GLY A 1 86 ? 19.289 -7.581 -9.329 1.00 96.44 86 GLY A CA 1
ATOM 650 C C . GLY A 1 86 ? 19.959 -6.328 -8.766 1.00 96.44 86 GLY A C 1
ATOM 651 O O . GLY A 1 86 ? 21.014 -6.431 -8.139 1.00 96.44 86 GLY A O 1
ATOM 652 N N . ALA A 1 87 ? 19.341 -5.155 -8.934 1.00 96.00 87 ALA A N 1
ATOM 653 C CA . ALA A 1 87 ? 19.838 -3.907 -8.359 1.00 96.00 87 ALA A CA 1
ATOM 654 C C . ALA A 1 87 ? 19.900 -3.970 -6.825 1.00 96.00 87 ALA A C 1
ATOM 656 O O . ALA A 1 87 ? 20.936 -3.655 -6.245 1.00 96.00 87 ALA A O 1
ATOM 657 N N . TRP A 1 88 ? 18.842 -4.458 -6.174 1.00 97.50 88 TRP A N 1
ATOM 658 C CA . TRP A 1 88 ? 18.794 -4.584 -4.715 1.00 97.50 88 TRP A CA 1
ATOM 659 C C . TRP A 1 88 ? 19.796 -5.604 -4.180 1.00 97.50 88 TRP A C 1
ATOM 661 O O . TRP A 1 88 ? 20.419 -5.381 -3.146 1.00 97.50 88 TRP A O 1
ATOM 671 N N . SER A 1 89 ? 20.019 -6.696 -4.911 1.00 96.44 89 SER A N 1
ATOM 672 C CA . SER A 1 89 ? 20.989 -7.729 -4.529 1.00 96.44 89 SER A CA 1
ATOM 673 C C . SER A 1 89 ? 22.432 -7.207 -4.494 1.00 96.44 89 SER A C 1
ATOM 675 O O . SER A 1 89 ? 23.260 -7.758 -3.768 1.00 96.44 89 SER A O 1
ATOM 677 N N . ARG A 1 90 ? 22.739 -6.143 -5.249 1.00 97.19 90 ARG A N 1
ATOM 678 C CA . ARG A 1 90 ? 24.068 -5.511 -5.319 1.00 97.19 90 ARG A CA 1
ATOM 679 C C . ARG A 1 90 ? 24.269 -4.359 -4.328 1.00 97.19 90 ARG A C 1
ATOM 681 O O . ARG A 1 90 ? 25.362 -3.801 -4.297 1.00 97.19 90 ARG A O 1
ATOM 688 N N . LEU A 1 91 ? 23.250 -3.991 -3.546 1.00 97.81 91 LEU A N 1
ATOM 689 C CA . LEU A 1 91 ? 23.387 -2.972 -2.502 1.00 97.81 91 LEU A CA 1
ATOM 690 C C . LEU A 1 91 ? 24.388 -3.416 -1.427 1.00 97.81 91 LEU A C 1
ATOM 692 O O . LEU A 1 91 ? 24.567 -4.613 -1.191 1.00 97.81 91 LEU A O 1
ATOM 696 N N . ASP A 1 92 ? 25.008 -2.451 -0.748 1.00 97.81 92 ASP A N 1
ATOM 697 C CA . ASP A 1 92 ? 25.873 -2.742 0.395 1.00 97.81 92 ASP A CA 1
ATOM 698 C C . ASP A 1 92 ? 25.094 -3.485 1.494 1.00 97.81 92 ASP A C 1
ATOM 700 O O . ASP A 1 92 ? 23.997 -3.085 1.891 1.00 97.81 92 ASP A O 1
ATOM 704 N N . ALA A 1 93 ? 25.650 -4.598 1.973 1.00 95.69 93 ALA A N 1
ATOM 705 C CA . ALA A 1 93 ? 24.945 -5.496 2.881 1.00 95.69 93 ALA A CA 1
ATOM 706 C C . ALA A 1 93 ? 24.843 -4.960 4.315 1.00 95.69 93 ALA A C 1
ATOM 708 O O . ALA A 1 93 ? 23.927 -5.362 5.031 1.00 95.69 93 ALA A O 1
ATOM 709 N N . GLN A 1 94 ? 25.756 -4.078 4.733 1.00 97.69 94 GLN A N 1
ATOM 710 C CA . GLN A 1 94 ? 25.713 -3.473 6.065 1.00 97.69 94 GLN A CA 1
ATOM 711 C C . GLN A 1 94 ? 24.740 -2.293 6.100 1.00 97.69 94 GLN A C 1
ATOM 713 O O . GLN A 1 94 ? 23.988 -2.149 7.061 1.00 97.69 94 GLN A O 1
ATOM 718 N N . ALA A 1 95 ? 24.701 -1.494 5.035 1.00 97.94 95 ALA A N 1
ATOM 719 C CA . ALA A 1 95 ? 23.801 -0.358 4.906 1.00 97.94 95 ALA A CA 1
ATOM 720 C C . ALA A 1 95 ? 22.362 -0.776 4.560 1.00 97.94 95 ALA A C 1
ATOM 722 O O . ALA A 1 95 ? 21.413 -0.159 5.043 1.00 97.94 95 ALA A O 1
ATOM 723 N N . PHE A 1 96 ? 22.174 -1.834 3.758 1.00 97.75 96 PHE A N 1
ATOM 724 C CA . PHE A 1 96 ? 20.856 -2.258 3.260 1.00 97.75 96 PHE A CA 1
ATOM 725 C C . PHE A 1 96 ? 20.536 -3.743 3.522 1.00 97.75 96 PHE A C 1
ATOM 727 O O . PHE A 1 96 ? 20.132 -4.463 2.599 1.00 97.75 96 PHE A O 1
ATOM 734 N N . PRO A 1 97 ? 20.644 -4.232 4.772 1.00 97.25 97 PRO A N 1
ATOM 735 C CA . PRO A 1 97 ? 20.481 -5.653 5.080 1.00 97.25 97 PRO A CA 1
ATOM 736 C C . PRO A 1 97 ? 19.085 -6.183 4.721 1.00 97.25 97 PRO A C 1
ATOM 738 O O . PRO A 1 97 ? 18.953 -7.304 4.227 1.00 97.25 97 PRO A O 1
ATOM 741 N N . PHE A 1 98 ? 18.034 -5.377 4.917 1.00 97.56 98 PHE A N 1
ATOM 742 C CA . PHE A 1 98 ? 16.658 -5.777 4.615 1.00 97.56 98 PHE A CA 1
ATOM 743 C C . PHE A 1 98 ? 16.382 -5.853 3.110 1.00 97.56 98 PHE A C 1
ATOM 745 O O . PHE A 1 98 ? 15.926 -6.891 2.636 1.00 97.56 98 PHE A O 1
ATOM 752 N N . ALA A 1 99 ? 16.702 -4.798 2.349 1.00 96.88 99 ALA A N 1
ATOM 753 C CA . ALA A 1 99 ? 16.453 -4.760 0.905 1.00 96.88 99 ALA A CA 1
ATOM 754 C C . ALA A 1 99 ? 17.180 -5.903 0.179 1.00 96.88 99 ALA A C 1
ATOM 756 O O . ALA A 1 99 ? 16.586 -6.584 -0.655 1.00 96.88 99 ALA A O 1
ATOM 757 N N . ARG A 1 100 ? 18.431 -6.194 0.569 1.00 96.88 100 ARG A N 1
ATOM 758 C CA . ARG A 1 100 ? 19.163 -7.364 0.064 1.00 96.88 100 ARG A CA 1
ATOM 759 C C . ARG A 1 100 ? 18.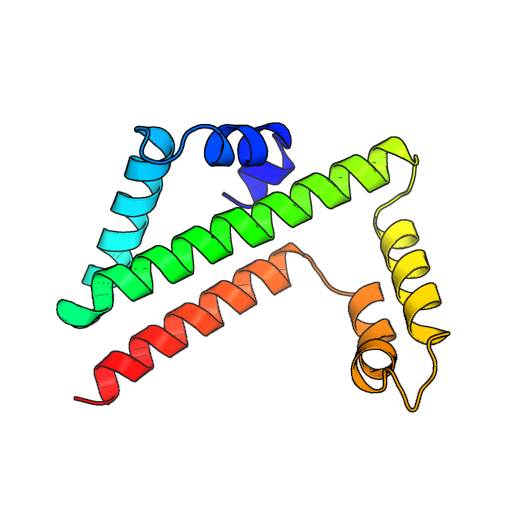478 -8.680 0.420 1.00 96.88 100 ARG A C 1
ATOM 761 O O . ARG A 1 100 ? 18.364 -9.548 -0.440 1.00 96.88 100 ARG A O 1
ATOM 768 N N . LYS A 1 101 ? 18.016 -8.832 1.667 1.00 96.75 101 LYS A N 1
ATOM 769 C CA . LYS A 1 101 ? 17.328 -10.045 2.137 1.00 96.75 101 LYS A CA 1
ATOM 770 C C . LYS A 1 101 ? 16.064 -10.339 1.325 1.00 96.75 101 LYS A C 1
ATOM 772 O O . LYS A 1 101 ? 15.818 -11.497 1.002 1.00 96.75 101 LYS A O 1
ATOM 777 N N . VAL A 1 102 ? 15.276 -9.316 0.991 1.00 97.12 102 VAL A N 1
ATOM 778 C CA . VAL A 1 102 ? 13.992 -9.490 0.286 1.00 97.12 102 VAL A CA 1
ATOM 779 C C . VAL A 1 102 ? 14.094 -9.360 -1.235 1.00 97.12 102 VAL A C 1
ATOM 781 O O . VAL A 1 102 ? 13.105 -9.581 -1.924 1.00 97.12 102 VAL A O 1
ATOM 784 N N . ALA A 1 103 ? 15.273 -9.073 -1.796 1.00 96.25 103 ALA A N 1
ATOM 785 C CA . ALA A 1 103 ? 15.455 -8.918 -3.242 1.00 96.25 103 ALA A CA 1
ATOM 786 C C . ALA A 1 103 ? 14.962 -10.139 -4.045 1.00 96.25 103 ALA A C 1
ATOM 788 O O . ALA A 1 103 ? 14.374 -9.993 -5.112 1.00 96.25 103 ALA A O 1
ATOM 789 N N . GLY A 1 104 ? 15.148 -11.354 -3.512 1.00 92.06 104 GLY A N 1
ATOM 790 C CA . GLY A 1 104 ? 14.610 -12.574 -4.121 1.00 92.06 104 GLY A CA 1
ATOM 791 C C . GLY A 1 104 ? 13.078 -12.640 -4.114 1.00 92.06 104 GLY A C 1
ATOM 792 O O . GLY A 1 104 ? 12.495 -13.112 -5.084 1.00 92.06 104 GLY A O 1
ATOM 793 N N . GLN A 1 105 ? 12.435 -12.124 -3.063 1.00 94.94 105 GLN A N 1
ATOM 794 C CA . GLN A 1 105 ? 10.974 -12.048 -2.956 1.00 94.94 105 GLN A CA 1
ATOM 795 C C . GLN A 1 105 ? 10.418 -11.022 -3.949 1.00 94.94 105 GLN A C 1
ATOM 797 O O . GLN A 1 105 ? 9.484 -11.333 -4.679 1.00 94.94 105 GLN A O 1
ATOM 802 N N . LEU A 1 106 ? 11.069 -9.858 -4.075 1.00 92.56 106 LEU A N 1
ATOM 803 C CA . LEU A 1 106 ? 10.713 -8.832 -5.061 1.00 92.56 106 LEU A CA 1
ATOM 804 C C . LEU A 1 106 ? 10.669 -9.384 -6.495 1.00 92.56 106 LEU A C 1
ATOM 806 O O . LEU A 1 106 ? 9.814 -8.992 -7.279 1.00 92.56 106 LEU A O 1
ATOM 810 N N . ARG A 1 107 ? 11.554 -10.318 -6.854 1.00 91.75 107 ARG A N 1
ATOM 811 C CA . ARG A 1 107 ? 11.552 -10.927 -8.194 1.00 91.75 107 ARG A CA 1
ATOM 812 C C . ARG A 1 107 ? 10.275 -11.721 -8.492 1.00 91.75 107 ARG A C 1
ATOM 814 O O . ARG A 1 107 ? 9.838 -11.750 -9.637 1.00 91.75 107 ARG A O 1
ATOM 821 N N . ALA A 1 108 ? 9.736 -12.409 -7.489 1.00 91.06 108 ALA A N 1
ATOM 822 C CA . ALA A 1 108 ? 8.723 -13.450 -7.667 1.00 91.06 108 ALA A CA 1
ATOM 823 C C . ALA A 1 108 ? 7.341 -13.078 -7.115 1.00 91.06 108 ALA A C 1
ATOM 825 O O . ALA A 1 108 ? 6.405 -13.857 -7.279 1.00 91.06 108 ALA A O 1
ATOM 826 N N . HIS A 1 109 ? 7.217 -11.933 -6.443 1.00 93.56 109 HIS A N 1
ATOM 827 C CA . HIS A 1 109 ? 5.953 -11.520 -5.848 1.00 93.56 109 HIS A CA 1
ATOM 828 C C . HIS A 1 109 ? 4.857 -11.295 -6.899 1.00 93.56 109 HIS A C 1
ATOM 830 O O . HIS A 1 109 ? 5.115 -10.992 -8.074 1.00 93.56 109 HIS A O 1
ATOM 836 N N . ASP A 1 110 ? 3.621 -11.427 -6.434 1.00 93.12 110 ASP A N 1
ATOM 837 C CA . ASP A 1 110 ? 2.410 -11.169 -7.197 1.00 93.12 110 ASP A CA 1
ATOM 838 C C . ASP A 1 110 ? 1.755 -9.895 -6.653 1.00 93.12 110 ASP A C 1
ATOM 840 O O . ASP A 1 110 ? 1.382 -9.839 -5.481 1.00 93.12 110 ASP A O 1
ATOM 844 N N . ASP A 1 111 ? 1.625 -8.864 -7.497 1.00 92.62 111 ASP A N 1
ATOM 845 C CA . ASP A 1 111 ? 1.148 -7.543 -7.058 1.00 92.62 111 ASP A CA 1
ATOM 846 C C . ASP A 1 111 ? -0.272 -7.617 -6.474 1.00 92.62 111 ASP A C 1
ATOM 848 O O . ASP A 1 111 ? -0.612 -6.908 -5.524 1.00 92.62 111 ASP A O 1
ATOM 852 N N . ARG A 1 112 ? -1.118 -8.494 -7.034 1.00 94.19 112 ARG A N 1
ATOM 853 C CA . ARG A 1 112 ? -2.509 -8.656 -6.606 1.00 94.19 112 ARG A CA 1
ATOM 854 C C . ARG A 1 112 ? -2.591 -9.398 -5.274 1.00 94.19 112 ARG A C 1
ATOM 856 O O . ARG A 1 112 ? -3.399 -9.018 -4.427 1.00 94.19 112 ARG A O 1
ATOM 863 N N . ALA A 1 113 ? -1.784 -10.436 -5.082 1.00 96.38 113 ALA A N 1
ATOM 864 C CA . ALA A 1 113 ? -1.696 -11.170 -3.828 1.00 96.38 113 ALA A CA 1
ATOM 865 C C . ALA A 1 113 ? -1.182 -10.266 -2.701 1.00 96.38 113 ALA A C 1
ATOM 867 O O . ALA A 1 113 ? -1.801 -10.222 -1.639 1.00 96.38 113 ALA A O 1
ATOM 868 N N . ASP A 1 114 ? -0.131 -9.483 -2.952 1.00 96.00 114 ASP A N 1
ATOM 869 C CA . ASP A 1 114 ? 0.418 -8.540 -1.973 1.00 96.00 114 ASP A CA 1
ATOM 870 C C . ASP A 1 114 ? -0.582 -7.419 -1.636 1.00 96.00 114 ASP A C 1
ATOM 872 O O . ASP A 1 114 ? -0.720 -7.032 -0.471 1.00 96.00 114 ASP A O 1
ATOM 876 N N . PHE A 1 115 ? -1.340 -6.935 -2.631 1.00 96.19 115 PHE A N 1
ATOM 877 C CA . PHE A 1 115 ? -2.431 -5.979 -2.417 1.00 96.19 115 PHE A CA 1
ATOM 878 C C . PHE A 1 115 ? -3.521 -6.536 -1.487 1.00 96.19 115 PHE A C 1
ATOM 880 O 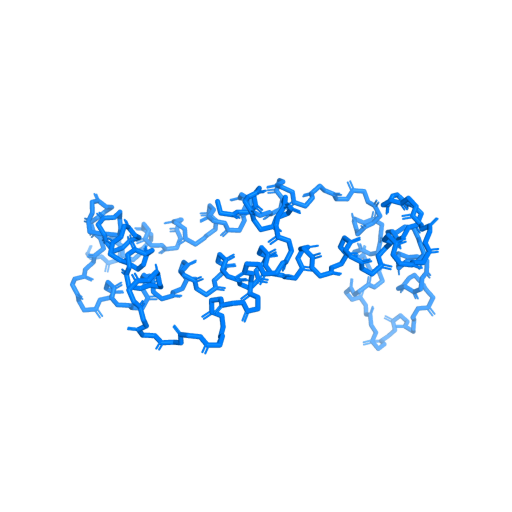O . PHE A 1 115 ? -3.964 -5.858 -0.558 1.00 96.19 115 PHE A O 1
ATOM 887 N N . LEU A 1 116 ? -3.968 -7.772 -1.720 1.00 97.38 116 LEU A N 1
ATOM 888 C CA . LEU A 1 116 ? -4.983 -8.406 -0.876 1.00 97.38 116 LEU A CA 1
ATOM 889 C C . LEU A 1 116 ? -4.445 -8.684 0.532 1.00 97.38 116 LEU A C 1
ATOM 891 O O . LEU A 1 116 ? -5.119 -8.362 1.508 1.00 97.38 116 LEU A O 1
ATOM 895 N N . ALA A 1 117 ? -3.207 -9.169 0.644 1.00 97.75 117 ALA A N 1
ATOM 896 C CA . ALA A 1 117 ? -2.565 -9.419 1.929 1.00 97.75 117 ALA A CA 1
ATOM 897 C C . ALA A 1 117 ? -2.450 -8.141 2.779 1.00 97.75 117 ALA A C 1
ATOM 899 O O . ALA A 1 117 ? -2.648 -8.182 3.993 1.00 97.75 117 ALA A O 1
ATOM 900 N N . GLY A 1 118 ? -2.177 -6.983 2.171 1.00 97.44 118 GLY A N 1
ATOM 901 C CA . GLY A 1 118 ? -2.162 -5.721 2.911 1.00 97.44 118 GLY A CA 1
ATOM 902 C C . GLY A 1 118 ? -3.549 -5.242 3.353 1.00 97.44 118 GLY A C 1
ATOM 903 O O . GLY A 1 118 ? -3.664 -4.694 4.450 1.00 97.44 118 GLY A O 1
ATOM 904 N N . ILE A 1 119 ? -4.611 -5.498 2.576 1.00 97.31 119 ILE A N 1
ATOM 905 C CA . ILE A 1 119 ? -5.994 -5.283 3.045 1.00 97.31 119 ILE A CA 1
ATOM 906 C C . ILE A 1 119 ? -6.284 -6.170 4.256 1.00 97.31 119 ILE A C 1
ATOM 908 O O . ILE A 1 119 ? -6.789 -5.666 5.260 1.00 97.31 119 ILE A O 1
ATOM 912 N N . ASP A 1 120 ? -5.915 -7.450 4.198 1.00 97.44 120 ASP A N 1
ATOM 913 C CA . ASP A 1 120 ? -6.118 -8.384 5.306 1.00 97.44 120 ASP A CA 1
ATOM 914 C C . ASP A 1 120 ? -5.383 -7.919 6.566 1.00 97.44 120 ASP A C 1
ATOM 916 O O . ASP A 1 120 ? -5.960 -7.930 7.652 1.00 97.44 120 ASP A O 1
ATOM 920 N N . LEU A 1 121 ? -4.136 -7.447 6.452 1.00 98.00 121 LEU A N 1
ATOM 921 C CA . LEU A 1 121 ? -3.396 -6.881 7.588 1.00 98.00 121 LEU A CA 1
ATOM 922 C C . LEU A 1 121 ? -4.137 -5.700 8.231 1.00 98.00 121 LEU A C 1
ATOM 924 O O . LEU A 1 121 ? -4.223 -5.614 9.458 1.00 98.00 121 LEU A O 1
ATOM 928 N N . ILE A 1 122 ? -4.698 -4.805 7.416 1.00 97.12 122 ILE A N 1
ATOM 929 C CA . ILE A 1 122 ? -5.459 -3.652 7.905 1.00 97.12 122 ILE A CA 1
ATOM 930 C C . ILE A 1 122 ? -6.754 -4.111 8.593 1.00 97.12 122 ILE A C 1
ATOM 932 O O . ILE A 1 122 ? -7.057 -3.643 9.692 1.00 97.12 122 ILE A O 1
ATOM 936 N N . VAL A 1 123 ? -7.504 -5.038 7.989 1.00 96.12 123 VAL A N 1
ATOM 937 C CA . VAL A 1 123 ? -8.763 -5.562 8.546 1.00 96.12 123 VAL A CA 1
ATOM 938 C C . VAL A 1 123 ? -8.526 -6.302 9.864 1.00 96.12 123 VAL A C 1
ATOM 940 O O . VAL A 1 123 ? -9.243 -6.050 10.833 1.00 96.12 123 VAL A O 1
ATOM 943 N N . HIS A 1 124 ? -7.492 -7.139 9.957 1.00 96.44 124 HIS A N 1
ATOM 944 C CA . HIS A 1 124 ? -7.120 -7.786 11.219 1.00 96.44 124 HIS A CA 1
ATOM 945 C C . HIS A 1 124 ? -6.751 -6.758 12.297 1.00 96.44 124 HIS A C 1
ATOM 947 O O . HIS A 1 124 ? -7.156 -6.895 13.452 1.00 96.44 124 HIS A O 1
ATOM 953 N N . GLY A 1 125 ? -6.043 -5.685 11.926 1.00 95.25 125 GLY A N 1
ATOM 954 C CA . GLY A 1 125 ? -5.775 -4.565 12.827 1.00 95.25 125 GLY A CA 1
ATOM 955 C C . GLY A 1 125 ? -7.060 -3.915 13.353 1.00 95.25 125 GLY A C 1
ATOM 956 O O . GLY A 1 125 ? -7.164 -3.632 14.545 1.00 95.25 125 GLY A O 1
ATOM 957 N N . MET A 1 126 ? -8.074 -3.740 12.501 1.00 94.62 126 MET A N 1
ATOM 958 C CA . MET A 1 126 ? -9.384 -3.219 12.911 1.00 94.62 126 MET A CA 1
ATOM 959 C C . MET A 1 126 ? -10.129 -4.157 13.863 1.00 94.62 126 MET A C 1
ATOM 961 O O . MET A 1 126 ? -10.737 -3.688 14.823 1.00 94.62 126 MET A O 1
ATOM 965 N N . GLN A 1 127 ? -10.071 -5.466 13.626 1.00 92.31 127 GLN A N 1
ATOM 966 C CA . GLN A 1 127 ? -10.671 -6.467 14.513 1.00 92.31 127 GLN A CA 1
ATOM 967 C C . GLN A 1 127 ? -9.987 -6.479 15.886 1.00 92.31 127 GLN A C 1
ATOM 969 O O . GLN A 1 127 ? -10.655 -6.546 16.915 1.00 92.31 127 GLN A O 1
ATOM 974 N N . ALA A 1 128 ? -8.663 -6.314 15.934 1.00 91.50 128 ALA A N 1
ATOM 975 C CA . ALA A 1 128 ? -7.935 -6.197 17.196 1.00 91.50 128 ALA A CA 1
ATOM 976 C C . ALA A 1 128 ? -8.374 -4.969 18.020 1.00 91.50 128 ALA A C 1
ATOM 978 O O . ALA A 1 128 ? -8.488 -5.059 19.242 1.00 91.50 128 ALA A O 1
ATOM 979 N N . LEU A 1 129 ? -8.708 -3.844 17.369 1.00 83.69 129 LEU A N 1
ATOM 980 C CA . LEU A 1 129 ? -9.275 -2.666 18.049 1.00 83.69 129 LEU A CA 1
ATOM 981 C C . LEU A 1 129 ? -10.632 -2.949 18.707 1.00 83.69 129 LEU A C 1
ATOM 983 O O . LEU A 1 129 ? -11.024 -2.238 19.628 1.00 83.69 129 LEU A O 1
ATOM 987 N N . GLN A 1 130 ? -11.361 -3.966 18.248 1.00 77.62 130 GLN A N 1
ATOM 988 C CA . GLN A 1 130 ? -12.635 -4.364 18.845 1.00 77.62 130 GLN A CA 1
ATOM 989 C C . GLN A 1 130 ? -12.434 -5.208 20.095 1.00 77.62 130 GLN A C 1
ATOM 991 O O . GLN A 1 130 ? -13.206 -5.048 21.034 1.00 77.62 130 GLN A O 1
ATOM 996 N N . ALA A 1 131 ? -11.426 -6.086 20.070 1.00 72.81 131 ALA A N 1
ATOM 997 C CA . ALA A 1 131 ? -11.097 -7.026 21.138 1.00 72.81 131 ALA A CA 1
ATOM 998 C C . ALA A 1 131 ? -10.394 -6.366 22.335 1.00 72.81 131 ALA A C 1
ATOM 1000 O O . ALA A 1 131 ? -10.386 -6.930 23.421 1.00 72.81 131 ALA A O 1
ATOM 1001 N N . GLY A 1 132 ? -9.819 -5.173 22.153 1.00 62.62 132 GLY A N 1
ATOM 1002 C CA . GLY A 1 132 ? -9.279 -4.345 23.238 1.00 62.62 132 GLY A CA 1
ATOM 1003 C C . GLY A 1 132 ? -10.337 -3.582 24.049 1.00 62.62 132 GLY A C 1
ATOM 1004 O O . GLY A 1 132 ? -9.980 -2.604 24.706 1.00 62.62 132 GLY A O 1
ATOM 1005 N N . ARG A 1 133 ? -11.613 -3.977 23.950 1.00 54.41 133 ARG A N 1
ATOM 1006 C CA . ARG A 1 133 ? -12.728 -3.484 24.769 1.00 54.41 133 ARG A CA 1
ATOM 1007 C C . ARG A 1 133 ? -12.978 -4.399 25.957 1.00 54.41 133 ARG A C 1
ATOM 1009 O O . ARG A 1 133 ? -12.926 -5.631 25.758 1.00 54.41 133 ARG A O 1
#

pLDDT: mean 91.34, std 6.85, range [54.41, 98.0]

Secondary structure (DSSP, 8-state):
-HHHHHH-THHHHHHHTSTTSHHHHHHHHHHHHHHHHHT--HHHHHHHHHHHHHHHHHHHHHHHHHHHHHHHTT--HHHHHHHHHHHHHTS-TTT-HHHHHHHHHHHH--HHHHHHHHHHHHHHHHHHHHHT-

Sequence (133 aa):
MFEAMDAHPWLGSALSRAPGQLPTVRILERLGRQVDALGVPQDRQWMAACALLNYLLGVSGQNAANAVIAHEKGLERAHFLDTLAGAWSRLDAQAFPFARKVAGQLRAHDDRADFLAGIDLIVHGMQALQAGR

Mean predicted aligned error: 4.31 Å

Radius of gyration: 17.76 Å; Cα contacts (8 Å, |Δi|>4): 104; chains: 1; bounding box: 46×29×48 Å

Solvent-accessible surface area (backbone atoms only — not comparable to full-atom values): 7257 Å² total; per-residue (Å²): 103,52,68,56,19,55,77,34,54,63,50,38,62,52,50,68,75,37,74,86,34,69,72,54,46,55,52,48,53,57,45,38,54,51,43,52,74,73,55,40,54,78,95,46,37,66,62,54,30,49,51,53,50,51,49,52,52,51,53,23,31,51,49,18,51,51,52,52,55,29,54,79,68,73,37,56,68,67,58,50,28,42,53,52,20,53,55,34,57,68,47,58,63,85,85,35,50,63,56,37,68,44,14,70,53,58,41,70,65,50,74,66,60,55,52,50,52,52,50,50,55,52,51,54,52,48,53,51,64,47,69,77,106